Protein AF-A0A124EWH1-F1 (afdb_monomer_lite)

Foldseek 3Di:
DDDDLQADEFEPDPQWDDDDPQLDFAWDWIWGADPNDTDIAIEGKALDPVSLLVRLVVCVVVVGPAYAYEEEEDAAPDPVSLVVVVVVVVVCCVDDSSRTHHYDGYHPVVVVVVQVVVVVVPSGSYYHYDYPD

Secondary structure (DSSP, 8-state):
-PPP---EEEE--TT-S----TT--EEEEEEEEETTEEEEEEEEE-SSHHHHHHHHHHHHHTT-SSEEEEEEEEE-SSHHHHHHHHHHHHHHHHH-TTTTSEEEEE-HHHHHHHHHHHHHHTSSSEEEEEE--

Sequence (133 aa):
MSGPPSFVVVAATCRRTAALPRGQFGHQREHVIVEDRCREATVVYAADLGRAHSMAKAARKAGGDFVLLDLHVAVAESMTHLRHLCAAKEAREAHSRAQNRLVYCGTESGLRSYLADLARLGLADGVVVSSVG

pLDDT: mean 80.29, 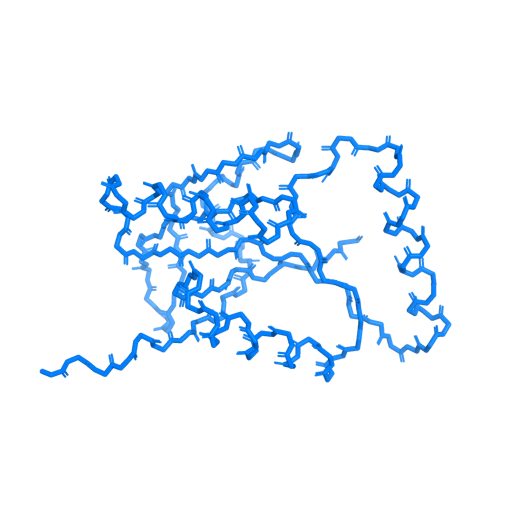std 14.34, range [31.0, 93.44]

Radius of gyration: 14.87 Å; chains: 1; bounding box: 32×28×43 Å

Structure (mmCIF, N/CA/C/O backbone):
data_AF-A0A124EWH1-F1
#
_entry.id   AF-A0A124EWH1-F1
#
loop_
_atom_site.group_PDB
_atom_site.id
_atom_site.type_symbol
_atom_site.label_atom_id
_atom_site.label_alt_id
_atom_site.label_comp_id
_atom_site.label_asym_id
_atom_site.label_entity_id
_atom_site.label_seq_id
_atom_site.pdbx_PDB_ins_code
_atom_site.Cartn_x
_atom_site.Cartn_y
_atom_site.Cartn_z
_atom_site.occupancy
_atom_site.B_iso_or_equiv
_atom_site.auth_seq_id
_atom_site.auth_comp_id
_atom_site.auth_asym_id
_atom_site.auth_atom_id
_atom_site.pdbx_PDB_model_num
ATOM 1 N N . MET A 1 1 ? -8.764 -12.346 25.509 1.00 31.00 1 MET A N 1
ATOM 2 C CA . MET A 1 1 ? -7.354 -12.384 25.072 1.00 31.00 1 MET A CA 1
ATOM 3 C C . MET A 1 1 ? -7.340 -12.190 23.568 1.00 31.00 1 MET A C 1
ATOM 5 O O . MET A 1 1 ? -7.739 -13.094 22.849 1.00 31.00 1 MET A O 1
ATOM 9 N N . SER A 1 2 ? -7.007 -10.991 23.103 1.00 37.25 2 SER A N 1
ATOM 10 C CA . SER A 1 2 ? -6.925 -10.666 21.677 1.00 37.25 2 SER A CA 1
ATOM 11 C C . SER A 1 2 ? -5.524 -11.047 21.206 1.00 37.25 2 SER A C 1
ATOM 13 O O . SER A 1 2 ? -4.548 -10.528 21.747 1.00 37.25 2 SER A O 1
ATOM 15 N N . GLY A 1 3 ? -5.411 -11.990 20.267 1.00 35.28 3 GLY A N 1
ATOM 16 C CA . GLY A 1 3 ? -4.136 -12.275 19.605 1.00 35.28 3 GLY A CA 1
ATOM 17 C C . GLY A 1 3 ? -3.563 -11.012 18.946 1.00 35.28 3 GLY A C 1
ATOM 18 O O . GLY A 1 3 ? -4.292 -10.025 18.795 1.00 35.28 3 GLY A O 1
ATOM 19 N N . PRO A 1 4 ? -2.271 -11.005 18.570 1.00 46.56 4 PRO A N 1
ATOM 20 C CA . PRO A 1 4 ? -1.709 -9.884 17.825 1.00 46.56 4 PRO A CA 1
ATOM 21 C C . PRO A 1 4 ? -2.594 -9.601 16.602 1.00 46.56 4 PRO A C 1
ATOM 23 O O . PRO A 1 4 ? -3.096 -10.560 16.004 1.00 46.56 4 PRO A O 1
ATOM 26 N N . PRO A 1 5 ? -2.826 -8.326 16.239 1.00 54.41 5 PRO A N 1
ATOM 27 C CA . PRO A 1 5 ? -3.610 -8.003 15.056 1.00 54.41 5 PRO A CA 1
ATOM 28 C C . PRO A 1 5 ? -2.982 -8.721 13.859 1.00 54.41 5 PRO A C 1
ATOM 30 O O . PRO A 1 5 ? -1.826 -8.483 13.509 1.00 54.41 5 PRO A O 1
ATOM 33 N N . SER A 1 6 ? -3.722 -9.661 13.275 1.00 77.94 6 SER A N 1
ATOM 34 C CA . SER A 1 6 ? -3.308 -10.349 12.060 1.00 77.94 6 SER A CA 1
ATOM 35 C C . SER A 1 6 ? -3.242 -9.309 10.949 1.00 77.94 6 SER A C 1
ATOM 37 O O . SER A 1 6 ? -4.271 -8.738 10.592 1.00 77.94 6 SER A O 1
ATOM 39 N N . PHE A 1 7 ? -2.043 -9.039 10.435 1.00 84.94 7 PHE A N 1
ATOM 40 C CA . PHE A 1 7 ? -1.855 -8.118 9.320 1.00 84.94 7 PHE A CA 1
ATOM 41 C C . PHE A 1 7 ? -2.677 -8.592 8.117 1.00 84.94 7 PHE A C 1
ATOM 43 O O . PHE A 1 7 ? -2.452 -9.695 7.613 1.00 84.94 7 PHE A O 1
ATOM 50 N N . VAL A 1 8 ? -3.638 -7.782 7.672 1.00 91.00 8 VAL A N 1
ATOM 51 C CA . VAL A 1 8 ? -4.542 -8.169 6.583 1.00 91.00 8 VAL A CA 1
ATOM 52 C C . VAL A 1 8 ? -4.050 -7.665 5.230 1.00 91.00 8 VAL A C 1
ATOM 54 O O . VAL A 1 8 ? -3.514 -6.566 5.108 1.00 91.00 8 VAL A O 1
ATOM 57 N N . VAL A 1 9 ? -4.285 -8.450 4.182 1.00 89.81 9 VAL A N 1
ATOM 58 C CA . VAL A 1 9 ? -4.065 -8.033 2.794 1.00 89.81 9 VAL A CA 1
ATOM 59 C C . VAL A 1 9 ? -5.410 -8.066 2.087 1.00 89.81 9 VAL A C 1
ATOM 61 O O . VAL A 1 9 ? -6.021 -9.123 1.953 1.00 89.81 9 VAL A O 1
ATOM 64 N N . VAL A 1 10 ? -5.883 -6.901 1.658 1.00 87.88 10 VAL A N 1
ATOM 65 C CA . VAL A 1 10 ? -7.193 -6.731 1.026 1.00 87.88 10 VAL A CA 1
ATOM 66 C C . VAL A 1 10 ? -6.994 -6.356 -0.435 1.00 87.88 10 VAL A C 1
ATOM 68 O O . VAL A 1 10 ? -6.259 -5.423 -0.737 1.00 87.88 10 VAL A O 1
ATOM 71 N N . ALA A 1 11 ? -7.659 -7.042 -1.362 1.00 85.06 11 ALA A N 1
ATOM 72 C CA . ALA A 1 11 ? -7.665 -6.619 -2.759 1.00 85.06 11 ALA A CA 1
ATOM 73 C C . ALA A 1 11 ? -8.505 -5.341 -2.928 1.00 85.06 11 ALA A C 1
ATOM 75 O O . ALA A 1 11 ? -9.607 -5.232 -2.382 1.00 85.06 11 ALA A O 1
ATOM 76 N N . ALA A 1 12 ? -8.022 -4.379 -3.714 1.00 75.56 12 ALA A N 1
ATOM 77 C CA . ALA A 1 12 ? -8.797 -3.207 -4.100 1.00 75.56 12 ALA A CA 1
ATOM 78 C C . ALA A 1 12 ? -9.969 -3.633 -5.005 1.00 75.56 12 ALA A C 1
ATOM 80 O O . ALA A 1 12 ? -9.828 -3.746 -6.219 1.00 75.56 12 ALA A O 1
ATOM 81 N N . THR A 1 13 ? -11.130 -3.908 -4.412 1.00 67.56 13 THR A N 1
ATOM 82 C CA . THR A 1 13 ? -12.344 -4.290 -5.147 1.00 67.56 13 THR A CA 1
ATOM 83 C C . THR A 1 13 ? -13.168 -3.063 -5.547 1.00 67.56 13 THR A C 1
ATOM 85 O O . THR A 1 13 ? -13.106 -2.011 -4.909 1.00 67.56 13 THR A O 1
ATOM 88 N N . CYS A 1 14 ? -14.005 -3.202 -6.581 1.00 51.28 14 CYS A N 1
ATOM 89 C CA . CYS A 1 14 ? -14.885 -2.143 -7.099 1.00 51.28 14 CYS A CA 1
ATOM 90 C C . CYS A 1 14 ? -15.932 -1.621 -6.091 1.00 51.28 14 CYS A C 1
ATOM 92 O O . CYS A 1 14 ? -16.662 -0.687 -6.407 1.00 51.28 14 CYS A O 1
ATOM 94 N N . ARG A 1 15 ? -16.034 -2.218 -4.895 1.00 55.12 15 ARG A N 1
ATOM 95 C CA . ARG A 1 15 ? -16.967 -1.820 -3.828 1.00 55.12 15 ARG A CA 1
ATOM 96 C C . ARG A 1 15 ? -16.358 -0.859 -2.794 1.00 55.12 15 ARG A C 1
ATOM 98 O O . ARG A 1 15 ? -16.988 -0.612 -1.772 1.00 55.12 15 ARG A O 1
ATOM 105 N N . ARG A 1 16 ? -15.165 -0.300 -3.038 1.00 60.84 16 ARG A N 1
ATOM 106 C CA . ARG A 1 16 ? -14.608 0.785 -2.209 1.00 60.84 16 ARG A CA 1
ATOM 107 C C . ARG A 1 16 ? -15.382 2.083 -2.458 1.00 60.84 16 ARG A C 1
ATOM 109 O O . ARG A 1 16 ? -15.464 2.554 -3.591 1.00 60.84 16 ARG A O 1
ATOM 116 N N . THR A 1 17 ? -15.927 2.688 -1.405 1.00 55.66 17 THR A N 1
ATOM 117 C CA . THR A 1 17 ? -16.429 4.069 -1.466 1.00 55.66 17 THR A CA 1
ATOM 118 C C . THR A 1 17 ? -15.263 5.020 -1.721 1.00 55.66 17 THR A C 1
ATOM 120 O O . THR A 1 17 ? -14.310 5.005 -0.953 1.00 55.66 17 THR A O 1
ATOM 123 N N . ALA A 1 18 ? -15.361 5.793 -2.810 1.00 54.62 18 ALA A N 1
ATOM 124 C CA . ALA A 1 18 ? -14.445 6.828 -3.305 1.00 54.62 18 ALA A CA 1
ATOM 125 C C . ALA A 1 18 ? -13.057 6.858 -2.645 1.00 54.62 18 ALA A C 1
ATOM 127 O O . ALA A 1 18 ? -12.879 7.488 -1.606 1.00 54.62 18 ALA A O 1
ATOM 128 N N . ALA A 1 19 ? -12.064 6.243 -3.290 1.00 66.62 19 ALA A N 1
ATOM 129 C CA . ALA A 1 19 ? -10.676 6.487 -2.926 1.00 66.62 19 ALA A CA 1
ATOM 130 C C . ALA A 1 19 ? -10.353 7.983 -3.078 1.00 66.62 19 ALA A C 1
ATOM 132 O O . ALA A 1 19 ? -10.826 8.606 -4.037 1.00 66.62 19 ALA A O 1
ATOM 133 N N . LEU A 1 20 ? -9.522 8.542 -2.183 1.00 69.44 20 LEU A N 1
ATOM 134 C CA . LEU A 1 20 ? -9.019 9.915 -2.330 1.00 69.44 20 LEU A CA 1
ATOM 135 C C . LEU A 1 20 ? -8.564 10.134 -3.782 1.00 69.44 20 LEU A C 1
ATOM 137 O O . LEU A 1 20 ? -7.887 9.246 -4.318 1.00 69.44 20 LEU A O 1
ATOM 141 N N . PRO A 1 21 ? -8.892 11.272 -4.425 1.00 68.94 21 PRO A N 1
ATOM 142 C CA . PRO A 1 21 ? -8.519 11.515 -5.812 1.00 68.94 21 PRO A CA 1
ATOM 143 C C . PRO A 1 21 ? -7.037 11.233 -6.066 1.00 68.94 21 PRO A C 1
ATOM 145 O O . PRO A 1 21 ? -6.180 11.499 -5.215 1.00 68.94 21 PRO A O 1
ATOM 148 N N . ARG A 1 22 ? -6.726 10.691 -7.251 1.00 63.03 22 ARG A N 1
ATOM 149 C CA . ARG A 1 22 ? -5.337 10.448 -7.670 1.00 63.03 22 ARG A CA 1
ATOM 150 C C . ARG A 1 22 ? -4.546 11.753 -7.522 1.00 63.03 22 ARG A C 1
ATOM 152 O O . ARG A 1 22 ? -4.945 12.775 -8.072 1.00 63.03 22 ARG A O 1
ATOM 159 N N . GLY A 1 23 ? -3.452 11.712 -6.762 1.00 63.97 23 GLY A N 1
ATOM 160 C CA . GLY A 1 23 ? -2.658 12.904 -6.455 1.00 63.97 23 GLY A CA 1
ATOM 161 C C . GLY A 1 23 ? -3.076 13.672 -5.203 1.00 63.97 23 GLY A C 1
ATOM 162 O O . GLY A 1 23 ? -2.716 14.837 -5.062 1.00 63.97 23 GLY A O 1
ATOM 163 N N . GLN A 1 24 ? -3.770 13.033 -4.256 1.00 76.06 24 GLN A N 1
ATOM 164 C CA . GLN A 1 24 ? -3.930 13.529 -2.883 1.00 76.06 24 GLN A CA 1
ATOM 165 C C . GLN A 1 24 ? -3.375 12.532 -1.857 1.00 76.06 24 GLN A C 1
ATOM 167 O O . GLN A 1 24 ? -3.539 11.320 -2.008 1.00 76.06 24 GLN A O 1
ATOM 172 N N . PHE A 1 25 ? -2.698 13.058 -0.832 1.00 83.75 25 PHE A N 1
ATOM 173 C CA . PHE A 1 25 ? -2.276 12.307 0.353 1.00 83.75 25 PHE A CA 1
ATOM 174 C C . PHE A 1 25 ? -3.275 12.536 1.485 1.00 83.75 25 PHE A C 1
ATOM 176 O O . PHE A 1 25 ? -3.940 13.571 1.526 1.00 83.75 25 PHE A O 1
ATOM 183 N N . GLY A 1 26 ? -3.308 11.630 2.450 1.00 88.62 26 GLY A N 1
ATOM 184 C CA . GLY A 1 26 ? -4.106 11.787 3.655 1.00 88.62 26 GLY A CA 1
ATOM 185 C C . GLY A 1 26 ? -4.647 10.454 4.122 1.00 88.62 26 GLY A C 1
ATOM 186 O O . GLY A 1 26 ? -4.055 9.406 3.881 1.00 88.62 26 GLY A O 1
ATOM 187 N N . HIS A 1 27 ? -5.790 10.493 4.785 1.00 89.38 27 HIS A N 1
ATOM 188 C CA . HIS A 1 27 ? -6.514 9.290 5.146 1.00 89.38 27 HIS A CA 1
ATOM 189 C C . HIS A 1 27 ? -8.015 9.513 5.004 1.00 89.38 27 HIS A C 1
ATOM 191 O O . HIS A 1 27 ? -8.507 10.627 5.199 1.00 89.38 27 HIS A O 1
ATOM 197 N N . GLN A 1 28 ? -8.751 8.455 4.698 1.00 89.06 28 GLN A N 1
ATOM 198 C CA . GLN A 1 28 ? -10.199 8.504 4.545 1.00 89.06 28 GLN A CA 1
ATOM 199 C C . GLN A 1 28 ? -10.824 7.254 5.157 1.00 89.06 28 GLN A C 1
ATOM 201 O O . GLN A 1 28 ? -10.220 6.183 5.145 1.00 89.06 28 GLN A O 1
ATOM 206 N N . ARG A 1 29 ? -12.033 7.394 5.705 1.00 88.69 29 ARG A N 1
ATOM 207 C CA . ARG A 1 29 ? -12.832 6.241 6.122 1.00 88.69 29 ARG A CA 1
ATOM 208 C C . ARG A 1 29 ? -13.449 5.571 4.902 1.00 88.69 29 ARG A C 1
ATOM 210 O O . ARG A 1 29 ? -14.071 6.233 4.072 1.00 88.69 29 ARG A O 1
ATOM 217 N N . GLU A 1 30 ? -13.285 4.263 4.818 1.00 88.00 30 GLU A N 1
ATOM 218 C CA . GLU A 1 30 ? -13.775 3.429 3.732 1.00 88.00 30 GLU A CA 1
ATOM 219 C C . GLU A 1 30 ? -14.378 2.141 4.265 1.00 88.00 30 GLU A C 1
ATOM 221 O O . GLU A 1 30 ? -13.974 1.620 5.302 1.00 88.00 30 GLU A O 1
ATOM 226 N N . HIS A 1 31 ? -15.315 1.596 3.498 1.00 87.19 31 HIS A N 1
ATOM 227 C CA . HIS A 1 31 ? -15.804 0.245 3.706 1.00 87.19 31 HIS A CA 1
ATOM 228 C C . HIS A 1 31 ? -14.944 -0.733 2.906 1.00 87.19 31 HIS A C 1
ATOM 230 O O . HIS A 1 31 ? -14.785 -0.590 1.691 1.00 87.19 31 HIS A O 1
ATOM 236 N N . VAL A 1 32 ? -14.394 -1.733 3.591 1.00 85.31 32 VAL A N 1
ATOM 237 C CA . VAL A 1 32 ? -13.552 -2.783 3.009 1.00 85.31 32 VAL A CA 1
ATOM 238 C C . VAL A 1 32 ? -14.105 -4.159 3.355 1.00 85.31 32 VAL A C 1
ATOM 240 O O . VAL A 1 32 ? -14.735 -4.340 4.394 1.00 85.31 32 VAL A O 1
ATOM 243 N N . ILE A 1 33 ? -13.869 -5.143 2.488 1.00 85.25 33 ILE A N 1
ATOM 244 C CA . ILE A 1 33 ? -14.254 -6.535 2.739 1.00 85.25 33 ILE A CA 1
ATOM 245 C C . ILE A 1 33 ? -13.027 -7.278 3.269 1.00 85.25 33 ILE A C 1
ATOM 247 O O . ILE A 1 33 ? -12.017 -7.372 2.575 1.00 85.25 33 ILE A O 1
ATOM 251 N N . VAL A 1 34 ? -13.119 -7.798 4.490 1.00 83.31 34 VAL A N 1
ATOM 252 C CA . VAL A 1 34 ? -12.090 -8.620 5.144 1.00 83.31 34 VAL A CA 1
ATOM 253 C C . VAL A 1 34 ? -12.760 -9.908 5.596 1.00 83.31 34 VAL A C 1
ATOM 255 O O . VAL A 1 34 ? -13.744 -9.834 6.328 1.00 83.31 34 VAL A O 1
ATOM 258 N N . GLU A 1 35 ? -12.255 -11.063 5.152 1.00 82.56 35 GLU A N 1
ATOM 259 C CA . GLU A 1 35 ? -12.827 -12.382 5.494 1.00 82.56 35 GLU A CA 1
ATOM 260 C C . GLU A 1 35 ? -14.349 -12.442 5.235 1.00 82.56 35 GLU A C 1
ATOM 262 O O . GLU A 1 35 ? -15.137 -12.792 6.112 1.00 82.56 35 GLU A O 1
ATOM 267 N N . ASP A 1 36 ? -14.772 -11.996 4.045 1.00 80.62 36 ASP A N 1
ATOM 268 C CA . ASP A 1 36 ? -16.176 -11.915 3.604 1.00 80.62 36 ASP A CA 1
ATOM 269 C C . ASP A 1 36 ? -17.094 -11.009 4.447 1.00 80.62 36 ASP A C 1
ATOM 271 O O . ASP A 1 36 ? -18.316 -11.009 4.285 1.00 80.62 36 ASP A O 1
ATOM 275 N N . ARG A 1 37 ? -16.521 -10.165 5.314 1.00 82.88 37 ARG A N 1
ATOM 276 C CA . ARG A 1 37 ? -17.260 -9.194 6.131 1.00 82.88 37 ARG A CA 1
ATOM 277 C C . ARG A 1 37 ? -16.909 -7.767 5.750 1.00 82.88 37 ARG A C 1
ATOM 279 O O . ARG A 1 37 ? -15.740 -7.404 5.641 1.00 82.88 37 ARG A O 1
ATOM 286 N N . CYS A 1 38 ? -17.933 -6.933 5.597 1.00 85.50 38 CYS A N 1
ATOM 287 C CA . CYS A 1 38 ? -17.754 -5.496 5.425 1.00 85.50 38 CYS A CA 1
ATOM 288 C C . CYS A 1 38 ? -17.337 -4.863 6.760 1.00 85.50 38 CYS A C 1
ATOM 290 O O . CYS A 1 38 ? -18.011 -5.048 7.774 1.00 85.50 38 CYS A O 1
ATOM 292 N N . ARG A 1 39 ? -16.236 -4.115 6.760 1.00 85.62 39 ARG A N 1
ATOM 293 C CA . ARG A 1 39 ? -15.685 -3.410 7.922 1.00 85.62 39 ARG A CA 1
ATOM 294 C C . ARG A 1 39 ? -15.378 -1.968 7.544 1.00 85.62 39 ARG A C 1
ATOM 296 O O . ARG A 1 39 ? -14.935 -1.710 6.427 1.00 85.62 39 ARG A O 1
ATOM 303 N N . GLU A 1 40 ? -15.586 -1.042 8.474 1.00 88.56 40 GLU A N 1
ATOM 304 C CA . GLU A 1 40 ? -15.055 0.314 8.337 1.00 88.56 40 GLU A CA 1
ATOM 305 C C . GLU A 1 40 ? -13.546 0.283 8.619 1.00 88.56 40 GLU A C 1
ATOM 307 O O . GLU A 1 40 ? -13.096 -0.314 9.600 1.00 88.56 40 GLU A O 1
ATOM 312 N N . ALA A 1 41 ? -12.765 0.897 7.739 1.00 90.06 41 ALA A N 1
ATOM 313 C CA . ALA A 1 41 ? -11.327 1.061 7.868 1.00 90.06 41 ALA A CA 1
ATOM 314 C C . ALA A 1 41 ? -10.945 2.511 7.578 1.00 90.06 41 ALA A C 1
ATOM 316 O O . ALA A 1 41 ? -11.534 3.164 6.720 1.00 90.06 41 ALA A O 1
ATOM 317 N N . THR A 1 42 ? -9.912 3.008 8.247 1.00 92.25 42 THR A N 1
ATOM 318 C CA . THR A 1 42 ? -9.238 4.238 7.833 1.00 92.25 42 THR A CA 1
ATOM 319 C C . THR A 1 42 ? -8.103 3.871 6.889 1.00 92.25 42 THR A C 1
ATOM 321 O O . THR A 1 42 ? -7.106 3.283 7.306 1.00 92.25 42 THR A O 1
ATOM 324 N N . VAL A 1 43 ? -8.250 4.202 5.610 1.00 90.94 43 VAL A N 1
ATOM 325 C CA . VAL A 1 43 ? -7.228 3.941 4.596 1.00 90.94 43 VAL A CA 1
ATOM 326 C C . VAL A 1 43 ? -6.302 5.142 4.499 1.00 90.94 43 VAL A C 1
ATOM 328 O O . VAL A 1 43 ? -6.749 6.277 4.332 1.00 90.94 43 VAL A O 1
ATOM 331 N N . VAL A 1 44 ? -5.005 4.885 4.623 1.00 92.12 44 VAL A N 1
ATOM 332 C CA . VAL A 1 44 ? -3.926 5.863 4.532 1.00 92.12 44 VAL A CA 1
ATOM 333 C C . VAL A 1 44 ? -3.358 5.866 3.124 1.00 92.12 44 VAL A C 1
ATOM 335 O O . VAL A 1 44 ? -2.997 4.834 2.559 1.00 92.12 44 VAL A O 1
ATOM 338 N N . TYR A 1 45 ? -3.214 7.073 2.605 1.00 89.56 45 TYR A N 1
ATOM 339 C CA . TYR A 1 45 ? -2.742 7.387 1.277 1.00 89.56 45 TYR A CA 1
ATOM 340 C C . TYR A 1 45 ? -1.490 8.247 1.384 1.00 89.56 45 TYR A C 1
ATOM 342 O O . TYR A 1 45 ? -1.561 9.436 1.703 1.00 89.56 45 TYR A O 1
ATOM 350 N N . ALA A 1 46 ? -0.335 7.643 1.141 1.00 88.94 46 ALA A N 1
ATOM 351 C CA . ALA A 1 46 ? 0.959 8.289 1.307 1.00 88.94 46 ALA A CA 1
ATOM 352 C C . ALA A 1 46 ? 1.905 7.902 0.173 1.00 88.94 46 ALA A C 1
ATOM 354 O O . ALA A 1 46 ? 1.780 6.820 -0.382 1.00 88.94 46 ALA A O 1
ATOM 355 N N . ALA A 1 47 ? 2.862 8.772 -0.142 1.00 8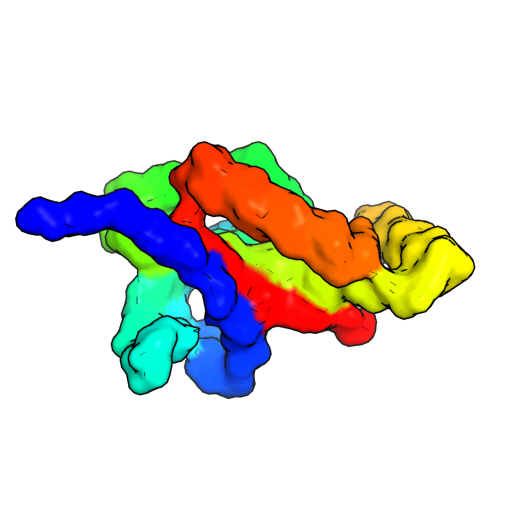4.44 47 ALA A N 1
ATOM 356 C CA . ALA A 1 47 ? 3.879 8.522 -1.167 1.00 84.44 47 ALA A CA 1
ATOM 357 C C . ALA A 1 47 ? 5.021 7.611 -0.677 1.00 84.44 47 ALA A C 1
ATOM 359 O O . ALA A 1 47 ? 5.668 6.930 -1.467 1.00 84.44 47 ALA A O 1
ATOM 360 N N . ASP A 1 48 ? 5.272 7.602 0.633 1.00 87.75 48 ASP A N 1
ATOM 361 C CA . ASP A 1 48 ? 6.394 6.912 1.262 1.00 87.75 48 ASP A CA 1
ATOM 362 C C . ASP A 1 48 ? 6.019 6.399 2.663 1.00 87.75 48 ASP A C 1
ATOM 364 O O . ASP A 1 48 ? 5.004 6.796 3.249 1.00 87.75 48 ASP A O 1
ATOM 368 N N . LEU A 1 49 ? 6.854 5.509 3.208 1.00 88.75 49 LEU A N 1
ATOM 369 C CA . LEU A 1 49 ? 6.616 4.870 4.505 1.00 88.75 49 LEU A CA 1
ATOM 370 C C . LEU A 1 49 ? 6.711 5.834 5.695 1.00 88.75 49 LEU A C 1
ATOM 372 O O . LEU A 1 49 ? 6.010 5.634 6.687 1.00 88.75 49 LEU A O 1
ATOM 376 N N . GLY A 1 50 ? 7.531 6.884 5.609 1.00 89.50 50 GLY A N 1
ATOM 377 C CA . GLY A 1 50 ? 7.643 7.887 6.668 1.00 89.50 50 GLY A CA 1
ATOM 378 C C . GLY A 1 50 ? 6.344 8.677 6.816 1.00 89.50 50 GLY A C 1
ATOM 379 O O . GLY A 1 50 ? 5.795 8.787 7.914 1.00 89.50 50 GLY A O 1
ATOM 380 N N . ARG A 1 51 ? 5.782 9.143 5.695 1.00 90.12 51 ARG A N 1
ATOM 381 C CA . ARG A 1 51 ? 4.463 9.793 5.662 1.00 90.12 51 ARG A CA 1
ATOM 382 C C . ARG A 1 51 ? 3.349 8.842 6.075 1.00 90.12 51 ARG A C 1
ATOM 384 O O . ARG A 1 51 ? 2.491 9.240 6.864 1.00 90.12 51 ARG A O 1
ATOM 391 N N . ALA A 1 52 ? 3.378 7.599 5.588 1.00 91.69 52 ALA A N 1
ATOM 392 C CA . ALA A 1 52 ? 2.411 6.576 5.975 1.00 91.69 52 ALA A CA 1
ATOM 393 C C . ALA A 1 52 ? 2.392 6.383 7.498 1.00 91.69 52 ALA A C 1
ATOM 395 O O . ALA A 1 52 ? 1.318 6.380 8.097 1.00 91.69 52 ALA A O 1
ATOM 396 N N . HIS A 1 53 ? 3.566 6.323 8.137 1.00 92.44 53 HIS A N 1
ATOM 397 C CA . HIS A 1 53 ? 3.686 6.224 9.591 1.00 92.44 53 HIS A CA 1
ATOM 398 C C . HIS A 1 53 ? 3.031 7.405 10.312 1.00 92.44 53 HIS A C 1
ATOM 400 O O . HIS A 1 53 ? 2.194 7.214 11.197 1.00 92.44 53 HIS A O 1
ATOM 406 N N . SER A 1 54 ? 3.390 8.635 9.934 1.00 91.75 54 SER A N 1
ATOM 407 C CA . SER A 1 54 ? 2.843 9.842 10.559 1.00 91.75 54 SER A CA 1
ATOM 408 C C . SER A 1 54 ? 1.320 9.924 10.414 1.00 91.75 54 SER A C 1
ATOM 410 O O . SER A 1 54 ? 0.632 10.260 11.379 1.00 91.75 54 SER A O 1
ATOM 412 N N . MET A 1 55 ? 0.788 9.573 9.240 1.00 92.31 55 MET A N 1
ATOM 413 C CA . MET A 1 55 ? -0.650 9.586 8.960 1.00 92.31 55 MET A CA 1
ATOM 414 C C . MET A 1 55 ? -1.400 8.475 9.689 1.00 92.31 55 MET A C 1
ATOM 416 O O . MET A 1 55 ? -2.436 8.749 10.287 1.00 92.31 55 MET A O 1
ATOM 420 N N . ALA A 1 56 ? -0.871 7.250 9.706 1.00 92.19 56 ALA A N 1
ATOM 421 C CA . ALA A 1 56 ? -1.454 6.146 10.463 1.00 92.19 56 ALA A CA 1
ATOM 422 C C . ALA A 1 56 ? -1.508 6.476 11.962 1.00 92.19 56 ALA A C 1
ATOM 424 O O . ALA A 1 56 ? -2.532 6.280 12.614 1.00 92.19 56 ALA A O 1
ATOM 425 N N . LYS A 1 57 ? -0.441 7.075 12.506 1.00 92.00 57 LYS A N 1
ATOM 426 C CA . LYS A 1 57 ? -0.404 7.536 13.899 1.00 92.00 57 LYS A CA 1
ATOM 427 C C . LYS A 1 57 ? -1.455 8.613 14.185 1.00 92.00 57 LYS A C 1
ATOM 429 O O . LYS A 1 57 ? -2.089 8.572 15.238 1.00 92.00 57 LYS A O 1
ATOM 434 N N . ALA A 1 58 ? -1.640 9.572 13.277 1.00 89.62 58 ALA A N 1
ATOM 435 C CA . ALA A 1 58 ? -2.666 10.607 13.409 1.00 89.62 58 ALA A CA 1
ATOM 436 C C . ALA A 1 58 ? -4.087 10.020 13.325 1.00 89.62 58 ALA A C 1
ATOM 438 O O . ALA A 1 58 ? -4.920 10.332 14.173 1.00 89.62 58 ALA A O 1
ATOM 439 N N . ALA A 1 59 ? -4.329 9.111 12.376 1.00 88.19 59 ALA A N 1
ATOM 440 C CA . ALA A 1 59 ? -5.598 8.408 12.215 1.00 88.19 59 ALA A CA 1
ATOM 441 C C . ALA A 1 59 ? -5.986 7.632 13.481 1.00 88.19 59 ALA A C 1
ATOM 443 O O . ALA A 1 59 ? -7.101 7.784 13.975 1.00 88.19 59 ALA A O 1
ATOM 444 N N . ARG A 1 60 ? -5.047 6.873 14.064 1.00 89.62 60 ARG A N 1
ATOM 445 C CA . ARG A 1 60 ? -5.278 6.148 15.325 1.00 89.62 60 ARG A CA 1
ATOM 446 C C . ARG A 1 60 ? -5.633 7.095 16.472 1.00 89.62 60 ARG A C 1
ATOM 448 O O . ARG A 1 60 ? -6.572 6.835 17.214 1.00 89.62 60 ARG A O 1
ATOM 455 N N . LYS A 1 61 ? -4.942 8.235 16.593 1.00 87.88 61 LYS A N 1
ATOM 456 C CA . LYS A 1 61 ? -5.264 9.259 17.607 1.00 87.88 61 LYS A CA 1
ATOM 457 C C . LYS A 1 61 ? -6.655 9.874 17.429 1.00 87.88 61 LYS A C 1
ATOM 459 O O . LYS A 1 61 ? -7.254 10.282 18.415 1.00 87.88 61 LYS A O 1
ATOM 464 N N . ALA A 1 62 ? -7.153 9.946 16.197 1.00 82.94 62 ALA A N 1
ATOM 465 C CA . ALA A 1 62 ? -8.478 10.467 15.874 1.00 82.94 62 ALA A CA 1
ATOM 466 C C . ALA A 1 62 ? -9.608 9.418 16.012 1.00 82.94 62 ALA A C 1
ATOM 468 O O . ALA A 1 62 ? -10.738 9.696 15.613 1.00 82.94 62 ALA A O 1
ATOM 469 N N . GLY A 1 63 ? -9.319 8.224 16.549 1.00 77.12 63 GLY A N 1
ATOM 470 C CA . GLY A 1 63 ? -10.293 7.138 16.724 1.00 77.12 63 GLY A CA 1
ATOM 471 C C . GLY A 1 63 ? -10.387 6.164 15.544 1.00 77.12 63 GLY A C 1
ATOM 472 O O . GLY A 1 63 ? -11.402 5.497 15.376 1.00 77.12 63 GLY A O 1
ATOM 473 N N . GLY A 1 64 ? -9.370 6.106 14.679 1.00 74.62 64 GLY A N 1
ATOM 474 C CA . GLY A 1 64 ? -9.253 5.066 13.657 1.00 74.62 64 GLY A CA 1
ATOM 475 C C . GLY A 1 64 ? -8.751 3.754 14.261 1.00 74.62 64 GLY A C 1
ATOM 476 O O . GLY A 1 64 ? -7.542 3.577 14.413 1.00 74.62 64 GLY A O 1
ATOM 477 N N . ASP A 1 65 ? -9.665 2.835 14.572 1.00 80.94 65 ASP A N 1
ATOM 478 C CA . ASP A 1 65 ? -9.330 1.555 15.221 1.00 80.94 65 ASP A CA 1
ATOM 479 C C . ASP A 1 65 ? -8.760 0.506 14.254 1.00 80.94 65 ASP A C 1
ATOM 481 O O . ASP A 1 65 ? -8.015 -0.381 14.666 1.00 80.94 65 ASP A O 1
ATOM 485 N N . PHE A 1 66 ? -9.091 0.615 12.964 1.00 90.50 66 PHE A N 1
ATOM 486 C CA . PHE A 1 66 ? -8.629 -0.290 11.914 1.00 90.50 66 PHE A CA 1
ATOM 487 C C . PHE A 1 66 ? -8.029 0.511 10.758 1.00 90.50 66 PHE A C 1
ATOM 489 O O . PHE A 1 66 ? -8.748 1.156 9.994 1.00 90.50 66 PHE A O 1
ATOM 496 N N . VAL A 1 67 ? -6.702 0.516 10.662 1.00 92.75 67 VAL A N 1
ATOM 497 C CA . VAL A 1 67 ? -5.929 1.345 9.733 1.00 92.75 67 VAL A CA 1
ATOM 498 C C . VAL A 1 67 ? -5.290 0.477 8.660 1.00 92.75 67 VAL A C 1
ATOM 500 O O . VAL A 1 67 ? -4.581 -0.475 8.972 1.00 92.75 67 VAL A O 1
ATOM 503 N N . LEU A 1 68 ? -5.487 0.839 7.395 1.00 93.31 68 LEU A N 1
ATOM 504 C CA . LEU A 1 68 ? -4.905 0.151 6.243 1.00 93.31 68 LEU A CA 1
ATOM 505 C C . LEU A 1 68 ? -4.036 1.112 5.434 1.00 93.31 68 LEU A C 1
ATOM 507 O O . LEU A 1 68 ? -4.361 2.291 5.334 1.00 93.31 68 LEU A O 1
ATOM 511 N N . LEU A 1 69 ? -2.959 0.624 4.820 1.00 92.88 69 LEU A N 1
ATOM 512 C CA . LEU A 1 69 ? -2.196 1.406 3.837 1.00 92.88 69 LEU A CA 1
ATOM 513 C C . LEU A 1 69 ? -2.664 1.078 2.419 1.00 92.88 69 LEU A C 1
ATOM 515 O O . LEU A 1 69 ? -2.796 -0.092 2.072 1.00 92.88 69 LEU A O 1
ATOM 519 N N . ASP A 1 70 ? -2.862 2.089 1.581 1.00 91.00 70 ASP A N 1
ATOM 520 C CA . ASP A 1 70 ? -3.085 1.895 0.148 1.00 91.00 70 ASP A CA 1
ATOM 521 C C . ASP A 1 70 ? -1.739 1.634 -0.548 1.00 91.00 70 ASP A C 1
ATOM 523 O O . ASP A 1 70 ? -0.884 2.519 -0.635 1.00 91.00 70 ASP A O 1
ATOM 527 N N . LEU A 1 71 ? -1.546 0.397 -1.005 1.00 90.06 71 LEU A N 1
ATOM 528 C CA . LEU A 1 71 ? -0.345 -0.080 -1.676 1.00 90.06 71 LEU A CA 1
ATOM 529 C C . LEU A 1 71 ? -0.664 -0.415 -3.133 1.00 90.06 71 LEU A C 1
ATOM 531 O O . LEU A 1 71 ? -1.451 -1.307 -3.447 1.00 90.06 71 LEU A O 1
ATOM 535 N N . HIS A 1 72 ? 0.012 0.271 -4.037 1.00 87.62 72 HIS A N 1
ATOM 536 C CA . HIS A 1 72 ? 0.021 -0.061 -5.447 1.00 87.62 72 HIS A CA 1
ATOM 537 C C . HIS A 1 72 ? 1.177 -1.013 -5.744 1.00 87.62 72 HIS A C 1
ATOM 539 O O . HIS A 1 72 ? 2.307 -0.793 -5.311 1.00 87.62 72 HIS A O 1
ATOM 545 N N . VAL A 1 73 ? 0.906 -2.070 -6.496 1.00 87.50 73 VAL A N 1
ATOM 546 C CA . VAL A 1 73 ? 1.865 -3.136 -6.772 1.00 87.50 73 VAL A CA 1
ATOM 547 C C . VAL A 1 73 ? 2.033 -3.304 -8.277 1.00 87.50 73 VAL A C 1
ATOM 549 O O . VAL A 1 73 ? 1.063 -3.511 -9.003 1.00 87.50 73 VAL A O 1
ATOM 552 N N . ALA A 1 74 ? 3.281 -3.252 -8.734 1.00 87.50 74 ALA A N 1
ATOM 553 C CA . ALA A 1 74 ? 3.707 -3.702 -10.052 1.00 87.50 74 ALA A CA 1
ATOM 554 C C . ALA A 1 74 ? 4.614 -4.929 -9.874 1.00 87.50 74 ALA A C 1
ATOM 556 O O . ALA A 1 74 ? 5.729 -4.807 -9.358 1.00 87.50 74 ALA A O 1
ATOM 557 N N . VAL A 1 75 ? 4.129 -6.114 -10.256 1.00 88.88 75 VAL A N 1
ATOM 558 C CA . VAL A 1 75 ? 4.917 -7.353 -10.186 1.00 88.88 75 VAL A CA 1
ATOM 559 C C . VAL A 1 75 ? 5.526 -7.638 -11.551 1.00 88.88 75 VAL A C 1
ATOM 561 O O . VAL A 1 75 ? 4.817 -7.765 -12.544 1.00 88.88 75 VAL A O 1
ATOM 564 N N . ALA A 1 76 ? 6.848 -7.737 -11.596 1.00 87.25 76 ALA A N 1
ATOM 565 C CA . ALA A 1 76 ? 7.587 -8.059 -12.801 1.00 87.25 76 ALA A CA 1
ATOM 566 C C . ALA A 1 76 ? 7.632 -9.572 -13.046 1.00 87.25 76 ALA A C 1
ATOM 568 O O . ALA A 1 76 ? 7.981 -10.350 -12.159 1.00 87.25 76 ALA A O 1
ATOM 569 N N . GLU A 1 77 ? 7.372 -9.966 -14.289 1.00 84.00 77 GLU A N 1
ATOM 570 C CA . GLU A 1 77 ? 7.458 -11.359 -14.761 1.00 84.00 77 GLU A CA 1
ATOM 571 C C . GLU A 1 77 ? 8.882 -11.755 -15.196 1.00 84.00 77 GLU A C 1
ATOM 573 O O . GLU A 1 77 ? 9.206 -12.930 -15.334 1.00 84.00 77 GLU A O 1
ATOM 578 N N . SER A 1 78 ? 9.755 -10.769 -15.423 1.00 82.62 78 SER A N 1
ATOM 579 C CA . SER A 1 78 ? 11.157 -10.972 -15.797 1.00 82.62 78 SER A CA 1
ATOM 580 C C . SER A 1 78 ? 12.032 -9.810 -15.329 1.00 82.62 78 SER A C 1
ATOM 582 O O . SER A 1 78 ? 11.539 -8.722 -15.033 1.00 82.62 78 SER A O 1
ATOM 584 N N . MET A 1 79 ? 13.354 -10.000 -15.312 1.00 79.69 79 MET A N 1
ATOM 585 C CA . MET A 1 79 ? 14.298 -8.926 -14.967 1.00 79.69 79 MET A CA 1
ATOM 586 C C . MET A 1 79 ? 14.256 -7.760 -15.963 1.00 79.69 79 MET A C 1
ATOM 588 O O . MET A 1 79 ? 14.414 -6.606 -15.569 1.00 79.69 79 MET A O 1
ATOM 592 N N . THR A 1 80 ? 14.010 -8.040 -17.245 1.00 84.56 80 THR A N 1
ATOM 593 C CA . THR A 1 80 ? 13.817 -7.006 -18.270 1.00 84.56 80 THR A CA 1
ATOM 594 C C . THR A 1 80 ? 12.540 -6.213 -17.996 1.00 84.56 80 THR A C 1
ATOM 596 O O . THR A 1 80 ? 12.578 -4.984 -17.974 1.00 84.56 80 THR A O 1
ATOM 599 N N . HIS A 1 81 ? 11.435 -6.901 -17.689 1.00 83.00 81 HIS A N 1
ATOM 600 C CA . HIS A 1 81 ? 10.172 -6.268 -17.302 1.00 83.00 81 HIS A CA 1
ATOM 601 C C . HIS A 1 81 ? 10.342 -5.419 -16.030 1.00 83.00 81 HIS A C 1
ATOM 603 O O . HIS A 1 81 ? 9.880 -4.282 -15.986 1.00 83.00 81 HIS A O 1
ATOM 609 N N . LEU A 1 82 ? 11.096 -5.904 -15.039 1.00 80.62 82 LEU A N 1
ATOM 610 C CA . LEU A 1 82 ? 11.378 -5.163 -13.809 1.00 80.62 82 LEU A CA 1
ATOM 611 C C . LEU A 1 82 ? 12.113 -3.850 -14.081 1.00 80.62 82 LEU A C 1
ATOM 613 O O . LEU A 1 82 ? 11.734 -2.815 -13.543 1.00 80.62 82 LEU A O 1
ATOM 617 N N . ARG A 1 83 ? 13.139 -3.869 -14.940 1.00 81.94 83 ARG A N 1
ATOM 618 C CA . ARG A 1 83 ? 13.869 -2.649 -15.319 1.00 81.94 83 ARG A CA 1
ATOM 619 C C . ARG A 1 83 ? 12.953 -1.639 -15.997 1.00 81.94 83 ARG A C 1
ATOM 621 O O . ARG A 1 83 ? 13.019 -0.461 -15.664 1.00 81.94 83 ARG A O 1
ATOM 628 N N . HIS A 1 84 ? 12.076 -2.093 -16.893 1.00 83.12 84 HIS A N 1
ATOM 629 C CA . HIS A 1 84 ? 11.088 -1.218 -17.524 1.00 83.12 84 HIS A CA 1
ATOM 630 C C . HIS A 1 84 ? 10.092 -0.639 -16.516 1.00 83.12 84 HIS A C 1
ATOM 632 O O . HIS A 1 84 ? 9.827 0.558 -16.566 1.00 83.12 84 HIS A O 1
ATOM 638 N N . LEU A 1 85 ? 9.583 -1.442 -15.577 1.00 79.88 85 LEU A N 1
ATOM 639 C CA . LEU A 1 85 ? 8.666 -0.969 -14.537 1.00 79.88 85 LEU A CA 1
ATOM 640 C C . LEU A 1 85 ? 9.338 0.023 -13.581 1.00 79.88 85 LEU A C 1
ATOM 642 O O . LEU A 1 85 ? 8.743 1.049 -13.261 1.00 79.88 85 LEU A O 1
ATOM 646 N N . CYS A 1 86 ? 10.578 -0.239 -13.160 1.00 75.94 86 CYS A N 1
ATOM 647 C CA . CYS A 1 86 ? 11.345 0.675 -12.312 1.00 75.94 86 CYS A CA 1
ATOM 648 C C . CYS A 1 86 ? 11.672 1.985 -13.037 1.00 75.94 86 CYS A C 1
ATOM 650 O O . CYS A 1 86 ? 11.422 3.050 -12.487 1.00 75.94 86 CYS A O 1
ATOM 652 N N . ALA A 1 87 ? 12.134 1.929 -14.289 1.00 77.69 87 ALA A N 1
ATOM 653 C CA . ALA A 1 87 ? 12.389 3.131 -15.082 1.00 77.69 87 ALA A CA 1
ATOM 654 C C . ALA A 1 87 ? 11.096 3.922 -15.351 1.00 77.69 87 ALA A C 1
ATOM 656 O O . ALA A 1 87 ? 11.091 5.148 -15.286 1.00 77.69 87 ALA A O 1
ATOM 657 N N . ALA A 1 88 ? 9.9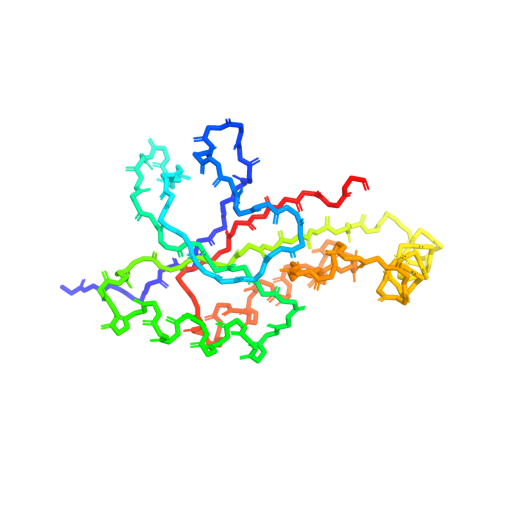73 3.238 -15.601 1.00 71.94 88 ALA A N 1
ATOM 658 C CA . ALA A 1 88 ? 8.666 3.877 -15.728 1.00 71.94 88 ALA A CA 1
ATOM 659 C C . ALA A 1 88 ? 8.201 4.499 -14.404 1.00 71.94 88 ALA A C 1
ATOM 661 O O . ALA A 1 88 ? 7.603 5.573 -14.423 1.00 71.94 88 ALA A O 1
ATOM 662 N N . LYS A 1 89 ? 8.483 3.859 -13.261 1.00 71.19 89 LYS A N 1
ATOM 663 C CA . LYS A 1 89 ? 8.239 4.409 -11.922 1.00 71.19 89 LYS A CA 1
ATOM 664 C C . LYS A 1 89 ? 9.053 5.687 -11.711 1.00 71.19 89 LYS A C 1
ATOM 666 O O . LYS A 1 89 ? 8.449 6.714 -11.435 1.00 71.19 89 LYS A O 1
ATOM 671 N N . GLU A 1 90 ? 10.363 5.655 -11.926 1.00 70.56 90 GLU A N 1
ATOM 672 C CA . GLU A 1 90 ? 11.251 6.819 -11.782 1.00 70.56 90 GLU A CA 1
ATOM 673 C C . GLU A 1 90 ? 10.851 7.963 -12.732 1.00 70.56 90 GLU A C 1
ATOM 675 O O . GLU A 1 90 ? 10.730 9.118 -12.319 1.00 70.56 90 GLU A O 1
ATOM 680 N N . ALA A 1 91 ? 10.545 7.652 -13.997 1.00 65.25 91 ALA A N 1
ATOM 681 C CA . ALA A 1 91 ? 10.072 8.637 -14.968 1.00 65.25 91 ALA A CA 1
ATOM 682 C C . ALA A 1 91 ? 8.719 9.252 -14.563 1.00 65.25 91 ALA A C 1
ATOM 684 O O . ALA A 1 91 ? 8.524 10.462 -14.707 1.00 65.25 91 ALA A O 1
ATOM 685 N N . ARG A 1 92 ? 7.793 8.445 -14.020 1.00 62.62 92 ARG A N 1
ATOM 686 C CA . ARG A 1 92 ? 6.499 8.907 -13.485 1.00 62.62 92 ARG A CA 1
ATOM 687 C C . ARG A 1 92 ? 6.673 9.756 -12.221 1.00 62.62 92 ARG A C 1
ATOM 689 O O . ARG A 1 92 ? 5.996 10.777 -12.106 1.00 62.62 92 ARG A O 1
ATOM 696 N N . GLU A 1 93 ? 7.577 9.377 -11.317 1.00 63.66 93 GLU A N 1
ATOM 697 C CA . GLU A 1 93 ? 7.930 10.135 -10.106 1.00 63.66 93 GLU A CA 1
ATOM 698 C C . GLU A 1 93 ? 8.496 11.517 -10.461 1.00 63.66 93 GLU A C 1
ATOM 700 O O . GLU A 1 93 ? 8.111 12.517 -9.849 1.00 63.66 93 GLU A O 1
ATOM 705 N N . ALA A 1 94 ? 9.312 11.590 -11.516 1.00 58.81 94 ALA A N 1
ATOM 706 C CA . ALA A 1 94 ? 9.886 12.835 -12.014 1.00 58.81 94 ALA A CA 1
ATOM 707 C C . ALA A 1 94 ? 8.868 13.779 -12.697 1.00 58.81 94 ALA A C 1
ATOM 709 O O . ALA A 1 94 ? 9.108 14.984 -12.729 1.00 58.81 94 ALA A O 1
ATOM 710 N N . HIS A 1 95 ? 7.740 13.276 -13.230 1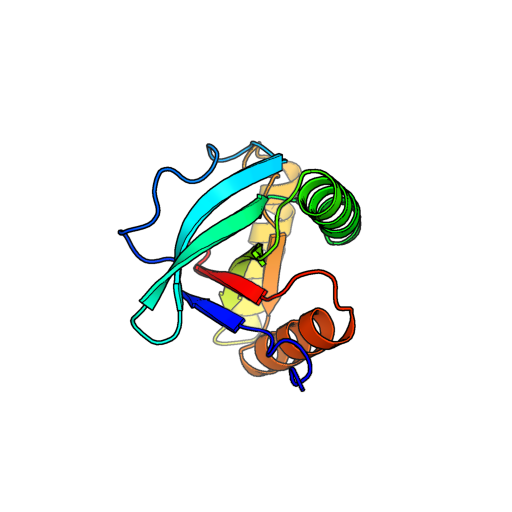.00 48.75 95 HIS A N 1
ATOM 711 C CA . HIS A 1 95 ? 6.878 14.050 -14.146 1.00 48.75 95 HIS A CA 1
ATOM 712 C C . HIS A 1 95 ? 5.402 14.222 -13.733 1.00 48.75 95 HIS A C 1
ATOM 714 O O . HIS A 1 95 ? 4.701 14.998 -14.381 1.00 48.75 95 HIS A O 1
ATOM 720 N N . SER A 1 96 ? 4.867 13.538 -12.709 1.00 44.62 96 SER A N 1
ATOM 721 C CA . SER A 1 96 ? 3.404 13.502 -12.507 1.00 44.62 96 SER A CA 1
ATOM 722 C C . SER A 1 96 ? 2.916 13.629 -11.067 1.00 44.62 96 SER A C 1
ATOM 724 O O . SER A 1 96 ? 3.326 12.878 -10.193 1.00 44.62 96 SER A O 1
ATOM 726 N N . ARG A 1 97 ? 1.862 14.440 -10.875 1.00 44.66 97 ARG A N 1
ATOM 727 C CA . ARG A 1 97 ? 0.981 14.494 -9.686 1.00 44.66 97 ARG A CA 1
ATOM 728 C C . ARG A 1 97 ? 0.340 13.145 -9.297 1.00 44.66 97 ARG A C 1
ATOM 730 O O . ARG A 1 97 ? -0.360 13.084 -8.297 1.00 44.66 97 ARG A O 1
ATOM 737 N N . ALA A 1 98 ? 0.569 12.053 -10.034 1.00 46.97 98 ALA A N 1
ATOM 738 C CA . ALA A 1 98 ? 0.280 10.681 -9.587 1.00 46.97 98 ALA A CA 1
ATOM 739 C C . ALA A 1 98 ? 1.077 10.257 -8.321 1.00 46.97 98 ALA A C 1
ATOM 741 O O . ALA A 1 98 ? 0.775 9.228 -7.721 1.00 46.97 98 ALA A O 1
ATOM 742 N N . GLN A 1 99 ? 2.032 11.097 -7.911 1.00 57.22 99 GLN A N 1
ATOM 743 C CA . GLN A 1 99 ? 2.934 11.146 -6.747 1.00 57.22 99 GLN A CA 1
ATOM 744 C C . GLN A 1 99 ? 2.469 10.696 -5.342 1.00 57.22 99 GLN A C 1
ATOM 746 O O . GLN A 1 99 ? 3.289 10.724 -4.430 1.00 57.22 99 GLN A O 1
ATOM 751 N N . ASN A 1 100 ? 1.217 10.301 -5.088 1.00 62.56 100 ASN A N 1
ATOM 752 C CA . ASN A 1 100 ? 0.687 10.322 -3.707 1.00 62.56 100 ASN A CA 1
ATOM 753 C C . ASN A 1 100 ? 0.289 8.954 -3.142 1.00 62.56 100 ASN A C 1
ATOM 755 O O . ASN A 1 100 ? -0.443 8.882 -2.151 1.00 62.56 100 ASN A O 1
ATOM 759 N N . ARG A 1 101 ? 0.748 7.875 -3.779 1.00 77.12 101 ARG A N 1
ATOM 760 C CA . ARG A 1 101 ? 0.459 6.496 -3.379 1.00 77.12 101 ARG A CA 1
ATOM 761 C C . ARG A 1 101 ? 1.743 5.708 -3.195 1.00 77.12 101 ARG A C 1
ATOM 763 O O . ARG A 1 101 ? 2.713 5.926 -3.914 1.00 77.12 101 ARG A O 1
ATOM 770 N N . LEU A 1 102 ? 1.719 4.779 -2.250 1.00 86.44 102 LEU A N 1
ATOM 771 C CA . LEU A 1 102 ? 2.852 3.931 -1.942 1.00 86.44 102 LEU A CA 1
ATOM 772 C C . LEU A 1 102 ? 2.931 2.882 -3.047 1.00 86.44 102 LEU A C 1
ATOM 774 O O . LEU A 1 102 ? 1.950 2.182 -3.294 1.00 86.44 102 LEU A O 1
ATOM 778 N N . VAL A 1 103 ? 4.074 2.789 -3.728 1.00 86.44 103 VAL A N 1
ATOM 779 C CA . VAL A 1 103 ? 4.251 1.871 -4.861 1.00 86.44 103 VAL A CA 1
ATOM 780 C C . VAL A 1 103 ? 5.366 0.871 -4.584 1.00 86.44 103 VAL A C 1
ATOM 782 O O . VAL A 1 103 ? 6.537 1.243 -4.452 1.00 86.44 103 VAL A O 1
ATOM 785 N N . TYR A 1 104 ? 5.008 -0.410 -4.607 1.00 88.94 104 TYR A N 1
ATOM 786 C CA . TYR A 1 104 ? 5.944 -1.518 -4.719 1.00 88.94 104 TYR A CA 1
ATOM 787 C C . TYR A 1 104 ? 6.161 -1.887 -6.192 1.00 88.94 104 TYR A C 1
ATOM 789 O O . TYR A 1 104 ? 5.204 -2.081 -6.941 1.00 88.94 104 TYR A O 1
ATOM 797 N N . CYS A 1 105 ? 7.425 -2.025 -6.592 1.00 88.00 105 CYS A N 1
ATOM 798 C CA . CYS A 1 105 ? 7.828 -2.543 -7.896 1.00 88.00 105 CYS A CA 1
ATOM 799 C C . CYS A 1 105 ? 8.895 -3.616 -7.677 1.00 88.00 105 CYS A C 1
ATOM 801 O O . CYS A 1 105 ? 9.930 -3.331 -7.071 1.00 88.00 105 CYS A O 1
ATOM 803 N N . GLY A 1 106 ? 8.643 -4.845 -8.119 1.00 89.31 106 GLY A N 1
ATOM 804 C CA . GLY A 1 106 ? 9.537 -5.962 -7.824 1.00 89.31 106 GLY A CA 1
ATOM 805 C C . GLY A 1 106 ? 8.987 -7.310 -8.261 1.00 89.31 106 GLY A C 1
ATOM 806 O O . GLY A 1 106 ? 8.091 -7.388 -9.094 1.00 89.31 106 GLY A O 1
ATOM 807 N N . THR A 1 107 ? 9.539 -8.385 -7.711 1.00 89.69 107 THR A N 1
ATOM 808 C CA . THR A 1 107 ? 9.077 -9.754 -7.970 1.00 89.69 107 THR A CA 1
ATOM 809 C C . THR A 1 107 ? 7.961 -10.149 -7.005 1.00 89.69 107 THR A C 1
ATOM 811 O O . TH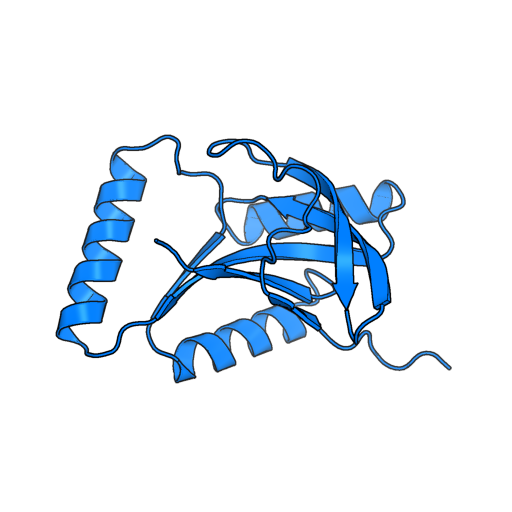R A 1 107 ? 7.751 -9.517 -5.970 1.00 89.69 107 THR A O 1
ATOM 814 N N . GLU A 1 108 ? 7.270 -11.252 -7.291 1.00 90.38 108 GLU A N 1
ATOM 815 C CA . GLU A 1 108 ? 6.253 -11.795 -6.385 1.00 90.38 108 GLU A CA 1
ATOM 816 C C . GLU A 1 108 ? 6.854 -12.211 -5.028 1.00 90.38 108 GLU A C 1
ATOM 818 O O . GLU A 1 108 ? 6.285 -11.943 -3.969 1.00 90.38 108 GLU A O 1
ATOM 823 N N . SER A 1 109 ? 8.044 -12.823 -5.040 1.00 89.31 109 SER A N 1
ATOM 824 C CA . SER A 1 109 ? 8.775 -13.171 -3.816 1.00 89.31 109 SER A CA 1
ATOM 825 C C . SER A 1 109 ? 9.169 -11.933 -3.012 1.00 89.31 109 SER A C 1
ATOM 827 O O . SER A 1 109 ? 9.024 -11.922 -1.791 1.00 89.31 109 SER A O 1
ATOM 829 N N . GLY A 1 110 ? 9.605 -10.868 -3.687 1.00 90.69 110 GLY A N 1
ATOM 830 C CA . GLY A 1 110 ? 9.926 -9.605 -3.041 1.00 90.69 110 GLY A CA 1
ATOM 831 C C . GLY A 1 110 ? 8.692 -8.924 -2.449 1.00 90.69 110 GLY A C 1
ATOM 832 O O . GLY A 1 110 ? 8.788 -8.361 -1.362 1.00 90.69 110 GLY A O 1
ATOM 833 N N . LEU A 1 111 ? 7.531 -9.016 -3.107 1.00 91.81 111 LEU A N 1
ATOM 834 C CA . LEU A 1 111 ? 6.273 -8.495 -2.572 1.00 91.81 111 LEU A CA 1
ATOM 835 C C . LEU A 1 111 ? 5.901 -9.211 -1.273 1.00 91.81 111 LEU A C 1
ATOM 837 O O . LEU A 1 111 ? 5.535 -8.555 -0.302 1.00 91.81 111 LEU A O 1
ATOM 841 N N . ARG A 1 112 ? 6.043 -10.542 -1.222 1.00 91.19 112 ARG A N 1
ATOM 842 C CA . ARG A 1 112 ? 5.800 -11.317 0.005 1.00 91.19 112 ARG A CA 1
ATOM 843 C C . ARG A 1 112 ? 6.701 -10.864 1.154 1.00 91.19 112 ARG A C 1
ATOM 845 O O . ARG A 1 112 ? 6.197 -10.626 2.250 1.00 91.19 112 ARG A O 1
ATOM 852 N N . SER A 1 113 ? 8.001 -10.695 0.902 1.00 92.38 113 SER A N 1
ATOM 853 C CA . SER A 1 113 ? 8.937 -10.175 1.908 1.00 92.38 113 SER A CA 1
ATOM 854 C C . SER A 1 113 ? 8.560 -8.762 2.356 1.00 92.38 113 SER A C 1
ATOM 856 O O . SER A 1 113 ? 8.500 -8.492 3.550 1.00 92.38 113 SER A O 1
ATOM 858 N N . TYR A 1 114 ? 8.214 -7.888 1.410 1.00 92.62 114 TYR A N 1
ATOM 859 C CA . TYR A 1 114 ? 7.822 -6.511 1.696 1.00 92.62 114 TYR A CA 1
ATOM 860 C C . TYR A 1 114 ? 6.563 -6.427 2.572 1.00 92.62 114 TYR A C 1
ATOM 862 O O . TYR A 1 114 ? 6.534 -5.679 3.545 1.00 92.62 114 TYR A O 1
ATOM 870 N N . LEU A 1 115 ? 5.537 -7.233 2.283 1.00 93.12 115 LEU A N 1
ATOM 871 C CA . LEU A 1 115 ? 4.325 -7.317 3.105 1.00 93.12 115 LEU A CA 1
ATOM 872 C C . LEU A 1 115 ? 4.619 -7.846 4.516 1.00 93.12 115 LEU A C 1
ATOM 874 O O . LEU A 1 115 ? 4.068 -7.330 5.487 1.00 93.12 115 LEU A O 1
ATOM 878 N N . ALA A 1 116 ? 5.507 -8.836 4.644 1.00 91.31 116 ALA A N 1
ATOM 879 C CA . ALA A 1 116 ? 5.938 -9.339 5.946 1.00 91.31 116 ALA A CA 1
ATOM 880 C C . ALA A 1 116 ? 6.680 -8.265 6.760 1.00 91.31 116 ALA A C 1
ATOM 882 O O . ALA A 1 116 ? 6.480 -8.160 7.970 1.00 91.31 116 ALA A O 1
ATOM 883 N N . ASP A 1 117 ? 7.496 -7.437 6.109 1.00 91.75 117 ASP A N 1
ATOM 884 C CA . ASP A 1 117 ? 8.182 -6.329 6.772 1.00 91.75 117 ASP A CA 1
ATOM 885 C C . ASP A 1 117 ? 7.204 -5.232 7.202 1.00 91.75 117 ASP A C 1
ATOM 887 O O . ASP A 1 117 ? 7.289 -4.755 8.333 1.00 91.75 117 ASP A O 1
ATOM 891 N N . LEU A 1 118 ? 6.210 -4.891 6.374 1.00 91.62 118 LEU A N 1
ATOM 892 C CA . LEU A 1 118 ? 5.130 -3.979 6.774 1.00 91.62 118 LEU A CA 1
ATOM 893 C C . LEU A 1 118 ? 4.366 -4.490 8.003 1.00 91.62 118 LEU A C 1
ATOM 895 O O . LEU A 1 118 ? 4.083 -3.705 8.911 1.00 91.62 118 LEU A O 1
ATOM 899 N N . ALA A 1 119 ? 4.086 -5.795 8.059 1.00 91.06 119 ALA A N 1
ATOM 900 C CA . ALA A 1 119 ? 3.461 -6.430 9.214 1.00 91.06 119 ALA A CA 1
ATOM 901 C C . ALA A 1 119 ? 4.335 -6.318 10.474 1.00 91.06 119 ALA A C 1
ATOM 903 O O . ALA A 1 119 ? 3.844 -5.943 11.538 1.00 91.06 119 ALA A O 1
ATOM 904 N N . ARG A 1 120 ? 5.645 -6.583 10.357 1.00 89.31 120 ARG A N 1
ATOM 905 C CA . ARG A 1 120 ? 6.606 -6.474 11.472 1.00 89.31 120 ARG A CA 1
ATOM 906 C C . ARG A 1 120 ? 6.765 -5.048 11.984 1.00 89.31 120 ARG A C 1
ATOM 908 O O . ARG A 1 120 ? 6.933 -4.853 13.183 1.00 89.31 120 ARG A O 1
ATOM 915 N N . LEU A 1 121 ? 6.716 -4.061 11.092 1.00 88.56 121 LEU A N 1
ATOM 916 C CA . LEU A 1 121 ? 6.819 -2.648 11.455 1.00 88.56 121 LEU A CA 1
ATOM 917 C C . LEU A 1 121 ? 5.610 -2.159 12.267 1.00 88.56 121 LEU A C 1
ATOM 919 O O . LEU A 1 121 ? 5.705 -1.116 12.911 1.00 88.56 121 LEU A O 1
ATOM 923 N N . GLY A 1 122 ? 4.474 -2.870 12.227 1.00 88.06 122 GLY A N 1
ATOM 924 C CA . GLY A 1 122 ? 3.271 -2.512 12.987 1.00 88.06 122 GLY A CA 1
ATOM 925 C C . GLY A 1 122 ? 2.684 -1.147 12.605 1.00 88.06 122 GLY A C 1
ATOM 926 O O . GLY A 1 122 ? 1.979 -0.520 13.395 1.00 88.06 122 GLY A O 1
ATOM 927 N N . LEU A 1 123 ? 3.001 -0.659 11.400 1.00 86.94 123 LEU A N 1
ATOM 928 C CA . LEU A 1 123 ? 2.582 0.649 10.887 1.00 86.94 123 LEU A CA 1
ATOM 929 C C . LEU A 1 123 ? 1.062 0.761 10.750 1.00 86.94 123 LEU A C 1
ATOM 931 O O . LEU A 1 123 ? 0.473 1.801 11.046 1.00 86.94 123 LEU A O 1
ATOM 935 N N . ALA A 1 124 ? 0.447 -0.322 10.296 1.00 90.75 124 ALA A N 1
ATOM 936 C CA . ALA A 1 124 ? -0.965 -0.442 9.991 1.00 90.75 124 ALA A CA 1
ATOM 937 C C . ALA A 1 124 ? -1.426 -1.866 10.307 1.00 90.75 124 ALA A C 1
ATOM 939 O O . ALA A 1 124 ? -0.611 -2.778 10.443 1.00 90.75 124 ALA A O 1
ATOM 940 N N . ASP A 1 125 ? -2.737 -2.051 10.393 1.00 92.62 125 ASP A N 1
ATOM 941 C CA . ASP A 1 125 ? -3.362 -3.356 10.620 1.00 92.62 125 ASP A CA 1
ATOM 942 C C . ASP A 1 125 ? -3.405 -4.192 9.329 1.00 92.62 125 ASP A C 1
ATOM 944 O O . ASP A 1 125 ? -3.758 -5.369 9.347 1.00 92.62 125 ASP A O 1
ATOM 948 N N . GLY A 1 126 ? -3.033 -3.592 8.198 1.00 93.44 126 GLY A N 1
ATOM 949 C CA . GLY A 1 126 ? -2.966 -4.256 6.911 1.00 93.44 126 GLY A CA 1
ATOM 950 C C . GLY A 1 126 ? -2.695 -3.311 5.749 1.00 93.44 126 GLY A C 1
ATOM 951 O O . GLY A 1 126 ? -2.386 -2.126 5.918 1.00 93.44 126 GLY A O 1
ATOM 952 N N . VAL A 1 127 ? -2.853 -3.849 4.547 1.00 93.31 127 VAL A N 1
ATOM 953 C CA . VAL A 1 127 ? -2.750 -3.116 3.286 1.00 93.31 127 VAL A CA 1
ATOM 954 C C . VAL A 1 127 ? -3.963 -3.377 2.406 1.00 93.31 127 VAL A C 1
ATOM 956 O O . VAL A 1 127 ? -4.507 -4.482 2.372 1.00 93.31 127 VAL A O 1
ATOM 959 N 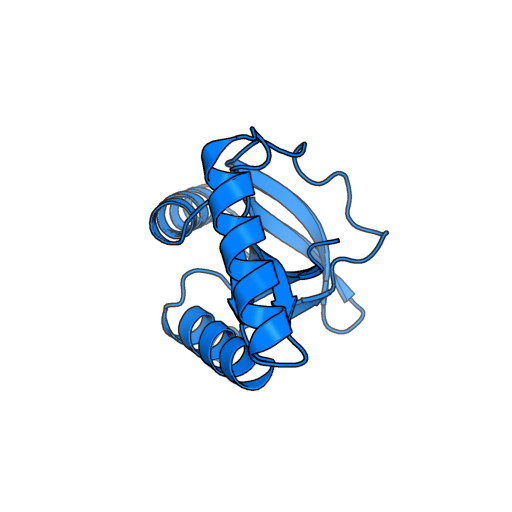N . VAL A 1 128 ? -4.345 -2.364 1.639 1.00 91.19 128 VAL A N 1
ATOM 960 C CA . VAL A 1 128 ? -5.161 -2.532 0.443 1.00 91.19 128 VAL A CA 1
ATOM 961 C C . VAL A 1 128 ? -4.222 -2.579 -0.752 1.00 91.19 128 VAL A C 1
ATOM 963 O O . VAL A 1 128 ? -3.467 -1.641 -0.979 1.00 91.19 128 VAL A O 1
ATOM 966 N N . VAL A 1 129 ? -4.260 -3.668 -1.512 1.00 89.19 129 VAL A N 1
ATOM 967 C CA . VAL A 1 129 ? -3.408 -3.891 -2.680 1.00 89.19 129 VAL A CA 1
ATOM 968 C C . VAL A 1 129 ? -4.188 -3.605 -3.956 1.00 89.19 129 VAL A C 1
ATOM 970 O O . VAL A 1 129 ? -5.242 -4.193 -4.196 1.00 89.19 129 VAL A O 1
ATOM 973 N N . SER A 1 130 ? -3.647 -2.733 -4.801 1.00 84.56 130 SER A N 1
ATOM 974 C CA . SER A 1 130 ? -4.123 -2.510 -6.168 1.00 84.56 130 SER A CA 1
ATOM 975 C C . SER A 1 130 ? -2.993 -2.722 -7.171 1.00 84.56 130 SER A C 1
ATOM 977 O O . SER A 1 130 ? -1.827 -2.490 -6.857 1.00 84.56 130 SER A O 1
ATOM 979 N N . SER A 1 131 ? -3.313 -3.169 -8.385 1.00 77.50 131 SER A N 1
ATOM 980 C CA . SER A 1 131 ? -2.319 -3.236 -9.455 1.00 77.50 131 SER A CA 1
ATOM 981 C C . SER A 1 131 ? -1.981 -1.831 -9.954 1.00 77.50 131 SER A C 1
ATOM 983 O O . SER A 1 131 ? -2.865 -0.988 -10.144 1.00 77.50 131 SER A O 1
ATOM 985 N N . VAL A 1 132 ? -0.702 -1.573 -10.216 1.00 69.81 132 VAL A N 1
ATOM 986 C CA . VAL A 1 132 ? -0.303 -0.453 -11.072 1.00 69.81 132 VAL A CA 1
ATOM 987 C C . VAL A 1 132 ? -0.729 -0.831 -12.490 1.00 69.81 132 VAL A C 1
ATOM 989 O O . VAL A 1 132 ? -0.212 -1.798 -13.037 1.00 69.81 132 VAL A O 1
ATOM 992 N N . GLY A 1 133 ? -1.733 -0.135 -13.027 1.00 56.69 133 GLY A N 1
ATOM 993 C CA . GLY A 1 133 ? -2.222 -0.352 -14.393 1.00 56.69 133 GLY A CA 1
ATOM 994 C C . GLY A 1 133 ? -1.202 -0.017 -15.472 1.00 56.69 133 GLY A C 1
ATOM 995 O O . GLY A 1 133 ? -0.294 0.818 -15.213 1.00 56.69 133 GLY A O 1
#